Protein AF-A0A2E3PWM9-F1 (afdb_monomer_lite)

Secondary structure (DSSP, 8-state):
--HHHHHHHH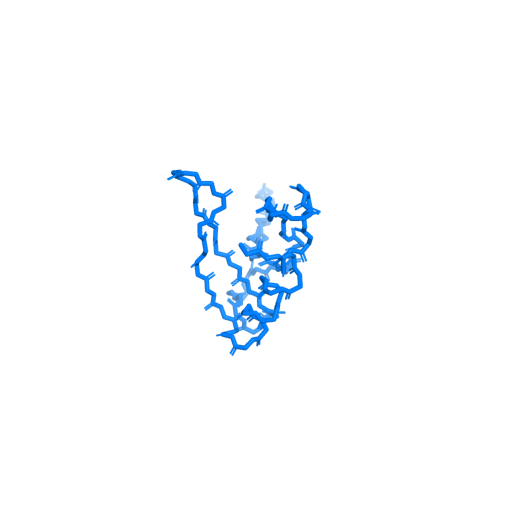HHHSEEEEE-SSS-EEEEESSGGGS-TTEEEEEEEE--SS-TTEEEEEEEEE------

Radius of gyration: 13.03 Å; chains: 1; bounding box: 43×21×28 Å

Foldseek 3Di:
DDLVVLQVVQLVVQWDWDDQDPPDIDIAGADDVPEDPQWDWDFDFGCDPHRRTRSSHTDTHGDDDDDD

pLDDT: mean 95.31, std 6.7, range [65.06, 98.75]

Structure (mmCIF, N/CA/C/O backbone):
data_AF-A0A2E3PWM9-F1
#
_entry.id   AF-A0A2E3PWM9-F1
#
loop_
_atom_site.group_PDB
_atom_site.id
_atom_site.type_symbol
_atom_site.label_atom_id
_atom_site.label_alt_id
_atom_site.label_comp_id
_atom_site.label_asym_id
_atom_site.label_entity_id
_atom_site.label_seq_id
_atom_site.pdbx_PDB_ins_code
_atom_site.Cartn_x
_atom_site.Cartn_y
_atom_site.Cartn_z
_atom_site.occupancy
_atom_site.B_iso_or_equiv
_atom_site.auth_seq_id
_atom_site.auth_comp_id
_atom_site.auth_asym_id
_atom_site.auth_atom_id
_atom_site.pdbx_PDB_model_num
ATOM 1 N N . MET A 1 1 ? -11.560 2.810 6.678 1.00 93.25 1 MET A N 1
ATOM 2 C CA . MET A 1 1 ? -11.411 1.661 5.762 1.00 93.25 1 MET A CA 1
ATOM 3 C C . MET A 1 1 ? -10.765 0.523 6.535 1.00 93.25 1 MET A C 1
ATOM 5 O O . MET A 1 1 ? -9.875 0.817 7.330 1.00 93.25 1 MET A O 1
ATOM 9 N N . THR A 1 2 ? -11.243 -0.712 6.379 1.00 98.06 2 THR A N 1
ATOM 10 C CA . THR A 1 2 ? -10.587 -1.902 6.955 1.00 98.06 2 THR A CA 1
ATOM 11 C C . THR A 1 2 ? -9.406 -2.354 6.099 1.00 98.06 2 THR A C 1
ATOM 13 O O . THR A 1 2 ? -9.303 -1.962 4.933 1.00 98.06 2 THR A O 1
ATOM 16 N N . CYS A 1 3 ? -8.528 -3.188 6.650 1.00 98.31 3 CYS A N 1
ATOM 17 C CA . CYS A 1 3 ? -7.369 -3.716 5.937 1.00 98.31 3 CYS A CA 1
ATOM 18 C C . CYS A 1 3 ? -7.766 -4.465 4.655 1.00 98.31 3 CYS A C 1
ATOM 20 O O . CYS A 1 3 ? -7.253 -4.164 3.576 1.00 98.31 3 CYS A O 1
ATOM 22 N N . ALA A 1 4 ? -8.768 -5.344 4.738 1.00 98.56 4 ALA A N 1
ATOM 23 C CA . ALA A 1 4 ? -9.290 -6.068 3.577 1.00 98.56 4 ALA A CA 1
ATOM 24 C C . ALA A 1 4 ? -9.885 -5.129 2.509 1.00 98.56 4 ALA A C 1
ATOM 26 O O . ALA A 1 4 ? -9.622 -5.290 1.319 1.00 98.56 4 ALA A O 1
ATOM 27 N N . GLN A 1 5 ? -10.632 -4.096 2.922 1.00 98.38 5 GLN A N 1
ATOM 28 C CA . GLN A 1 5 ? -11.184 -3.106 1.989 1.00 98.38 5 GLN A CA 1
ATOM 29 C C . GLN A 1 5 ? -10.086 -2.333 1.250 1.00 98.38 5 GLN A C 1
ATOM 31 O O . GLN A 1 5 ? -10.227 -2.066 0.058 1.00 98.38 5 GLN A O 1
ATOM 36 N N . ALA A 1 6 ? -8.999 -1.977 1.942 1.00 98.38 6 ALA A N 1
ATOM 37 C CA . ALA A 1 6 ? -7.867 -1.293 1.328 1.00 98.38 6 ALA A CA 1
ATOM 38 C C . ALA A 1 6 ? -7.185 -2.184 0.281 1.00 98.38 6 ALA A C 1
ATOM 40 O O . ALA A 1 6 ? -6.966 -1.747 -0.849 1.00 98.38 6 ALA A O 1
ATOM 41 N N . GLN A 1 7 ? -6.928 -3.448 0.623 1.00 98.62 7 GLN A N 1
ATOM 42 C CA . GLN A 1 7 ? -6.345 -4.430 -0.294 1.00 98.62 7 GLN A CA 1
ATOM 43 C C . GLN A 1 7 ? -7.206 -4.623 -1.548 1.00 98.62 7 GLN A C 1
ATOM 45 O O . GLN A 1 7 ? -6.697 -4.570 -2.669 1.00 98.62 7 GLN A O 1
ATOM 50 N N . ASP A 1 8 ? -8.514 -4.807 -1.376 1.00 98.56 8 ASP A N 1
ATOM 51 C CA . ASP A 1 8 ? -9.436 -5.006 -2.494 1.00 98.56 8 ASP A CA 1
ATOM 52 C C . ASP A 1 8 ? -9.545 -3.768 -3.386 1.00 98.56 8 ASP A C 1
ATOM 54 O O . ASP A 1 8 ? -9.607 -3.893 -4.612 1.00 98.56 8 ASP A O 1
ATOM 58 N N . LEU A 1 9 ? -9.515 -2.570 -2.800 1.00 98.38 9 LEU A N 1
ATOM 59 C CA . LEU A 1 9 ? -9.528 -1.326 -3.560 1.00 98.38 9 LEU A CA 1
ATOM 60 C C . LEU A 1 9 ? -8.279 -1.189 -4.440 1.00 98.38 9 LEU A C 1
ATOM 62 O O . LEU A 1 9 ? -8.403 -0.841 -5.618 1.00 98.38 9 LEU A O 1
ATOM 66 N N . VAL A 1 10 ? -7.090 -1.500 -3.910 1.00 98.44 10 VAL A N 1
ATOM 67 C CA . VAL A 1 10 ? -5.855 -1.481 -4.710 1.00 98.44 10 VAL A CA 1
ATOM 68 C C . VAL A 1 10 ? -5.900 -2.550 -5.799 1.00 98.44 10 VAL A C 1
ATOM 70 O O . VAL A 1 10 ? -5.607 -2.237 -6.949 1.00 98.44 10 VAL A O 1
ATOM 73 N N . LYS A 1 11 ? -6.329 -3.781 -5.487 1.00 98.44 11 LYS A N 1
ATOM 74 C CA . LYS A 1 11 ? -6.449 -4.867 -6.479 1.00 98.44 11 LYS A CA 1
ATOM 75 C C . LYS A 1 11 ? -7.355 -4.492 -7.654 1.00 98.44 11 LYS A C 1
ATOM 77 O O . LYS A 1 11 ? -7.015 -4.786 -8.795 1.00 98.44 11 LYS A O 1
ATOM 82 N N . ARG A 1 12 ? -8.487 -3.831 -7.389 1.00 98.31 12 ARG A N 1
ATOM 83 C CA . ARG A 1 12 ? -9.438 -3.393 -8.429 1.00 98.31 12 ARG A CA 1
ATOM 84 C C . ARG A 1 12 ? -8.923 -2.209 -9.243 1.00 98.31 12 ARG A C 1
ATOM 86 O O . ARG A 1 12 ? -9.164 -2.150 -10.442 1.00 98.31 12 ARG A O 1
ATOM 93 N N . SER A 1 13 ? -8.226 -1.277 -8.596 1.00 98.44 13 SER A N 1
ATOM 94 C CA . SER A 1 13 ? -7.734 -0.050 -9.240 1.00 98.44 13 SER A CA 1
ATOM 95 C C . SER A 1 13 ? -6.415 -0.262 -9.985 1.00 98.44 13 SER A C 1
ATOM 97 O O . SER A 1 13 ? -6.082 0.482 -10.904 1.00 98.44 13 SER A O 1
ATOM 99 N N . GLY A 1 14 ? -5.624 -1.251 -9.570 1.00 98.50 14 GLY A N 1
ATOM 100 C CA . GLY A 1 14 ? -4.296 -1.512 -10.102 1.00 98.50 14 GLY A CA 1
ATOM 101 C C . GLY A 1 14 ? -3.220 -0.589 -9.534 1.00 98.50 14 GLY A C 1
ATOM 102 O O . GLY A 1 14 ? -2.264 -1.062 -8.929 1.00 98.50 14 GLY A O 1
ATOM 103 N N . ALA A 1 15 ? -3.384 0.725 -9.679 1.00 98.25 15 ALA A N 1
ATOM 104 C CA . ALA A 1 15 ? -2.538 1.734 -9.046 1.00 98.25 15 ALA A CA 1
ATOM 105 C C . ALA A 1 15 ? -3.393 2.894 -8.525 1.00 98.25 15 ALA A C 1
ATOM 107 O O . ALA A 1 15 ? -4.191 3.456 -9.270 1.00 98.25 15 ALA A O 1
ATOM 108 N N . ILE A 1 16 ? -3.227 3.261 -7.255 1.00 98.56 16 ILE A N 1
ATOM 109 C CA . ILE A 1 16 ? -4.066 4.271 -6.596 1.00 98.56 16 ILE A CA 1
ATOM 110 C C . ILE A 1 16 ? -3.287 5.020 -5.513 1.00 98.56 16 ILE A C 1
ATOM 112 O O . ILE A 1 16 ? -2.370 4.474 -4.903 1.00 98.56 16 ILE A O 1
ATOM 116 N N . VAL A 1 17 ? -3.650 6.279 -5.267 1.00 98.12 17 VAL A N 1
ATOM 117 C CA . VAL A 1 17 ? -3.174 7.052 -4.113 1.00 98.12 17 VAL A CA 1
ATOM 118 C C . VAL A 1 17 ? -4.253 7.028 -3.039 1.00 98.12 17 VAL A C 1
ATOM 120 O O . VAL A 1 17 ? -5.401 7.370 -3.313 1.00 98.12 17 VAL A O 1
ATOM 123 N N . LEU A 1 18 ? -3.885 6.628 -1.823 1.00 96.94 18 LEU A N 1
ATOM 124 C CA . LEU A 1 18 ? -4.782 6.609 -0.667 1.00 96.94 18 LEU A CA 1
ATOM 125 C C . LEU A 1 18 ? -4.220 7.486 0.451 1.00 96.94 18 LEU A C 1
ATOM 127 O O . LEU A 1 18 ? -3.003 7.583 0.622 1.00 96.94 18 LEU A O 1
ATOM 131 N N . SER A 1 19 ? -5.117 8.088 1.235 1.00 95.50 19 SER A N 1
ATOM 132 C CA . SER A 1 19 ? -4.758 8.713 2.511 1.00 95.50 19 SER A CA 1
ATOM 133 C C . SER A 1 19 ? -4.325 7.625 3.491 1.00 95.50 19 SER A C 1
ATOM 135 O O . SER A 1 19 ? -5.047 6.650 3.692 1.00 95.50 19 SER A O 1
ATOM 137 N N . THR A 1 20 ? -3.164 7.797 4.109 1.00 95.12 20 THR A N 1
ATOM 138 C CA . THR A 1 20 ? -2.605 6.906 5.141 1.00 95.12 20 THR A CA 1
ATOM 139 C C . THR A 1 20 ? -2.586 7.558 6.525 1.00 95.12 20 THR A C 1
ATOM 141 O O . THR A 1 20 ? -2.123 6.963 7.491 1.00 95.12 20 THR A O 1
ATOM 144 N N . GLY A 1 21 ? -3.108 8.780 6.627 1.00 91.69 21 GLY A N 1
ATOM 145 C CA . GLY A 1 21 ? -3.231 9.571 7.846 1.00 91.69 21 GLY A CA 1
ATOM 146 C C . GLY A 1 21 ? -3.965 10.878 7.552 1.00 91.69 21 GLY A C 1
ATOM 147 O O . GLY A 1 21 ? -4.463 11.066 6.443 1.00 91.69 21 GLY A O 1
ATOM 148 N N . GLN A 1 22 ? -4.024 11.785 8.530 1.00 92.19 22 GLN A N 1
ATOM 149 C CA . GLN A 1 22 ? -4.70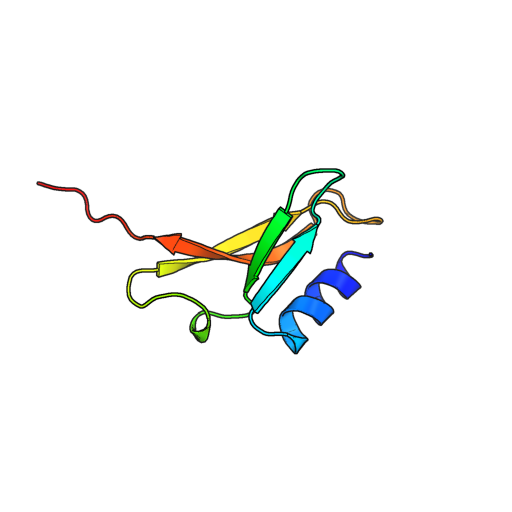2 13.082 8.378 1.00 92.19 22 GLN A CA 1
ATOM 150 C C . GLN A 1 22 ? -4.084 13.946 7.265 1.00 92.19 22 GLN A C 1
ATOM 152 O O . GLN A 1 22 ? -4.796 14.675 6.583 1.00 92.19 22 GLN A O 1
ATOM 157 N N . TYR A 1 23 ? -2.766 13.836 7.072 1.00 95.38 23 TYR A N 1
ATOM 158 C CA . TYR A 1 23 ? -2.005 14.644 6.113 1.00 95.38 23 TYR A CA 1
ATOM 159 C C . TYR A 1 23 ? -1.024 13.824 5.268 1.00 95.38 23 TYR A C 1
ATOM 161 O O . TYR A 1 23 ? -0.219 14.389 4.531 1.00 95.38 23 TYR A O 1
ATOM 169 N N . THR A 1 24 ? -1.054 12.496 5.386 1.00 95.12 24 THR A N 1
ATOM 170 C CA . THR A 1 24 ? -0.136 11.607 4.672 1.00 95.12 24 THR A CA 1
ATOM 171 C C . THR A 1 24 ? -0.884 10.809 3.628 1.00 95.12 24 THR A C 1
ATOM 173 O O . THR A 1 24 ? -1.992 10.324 3.857 1.00 95.12 24 THR A O 1
ATOM 176 N N . TYR A 1 25 ? -0.237 10.647 2.482 1.00 96.25 25 TYR A N 1
ATOM 177 C CA . TYR A 1 25 ? -0.748 9.889 1.355 1.00 96.25 25 TYR A CA 1
ATOM 178 C C . TYR A 1 25 ? 0.334 8.938 0.883 1.00 96.25 25 TYR A C 1
ATOM 180 O O . TYR A 1 25 ? 1.532 9.200 1.022 1.00 96.25 25 TYR A O 1
ATOM 188 N N . SER A 1 26 ? -0.074 7.818 0.312 1.00 97.19 26 SER A N 1
ATOM 189 C CA . SER A 1 26 ? 0.857 6.874 -0.289 1.00 97.19 26 SER A CA 1
ATOM 190 C C . SER A 1 26 ? 0.259 6.311 -1.564 1.00 97.19 26 SER A C 1
ATOM 192 O O . SER A 1 26 ? -0.952 6.097 -1.664 1.00 97.19 26 SER A O 1
ATOM 194 N N . ARG A 1 27 ? 1.119 6.103 -2.562 1.00 97.94 27 ARG A N 1
ATOM 195 C CA . ARG A 1 27 ? 0.750 5.403 -3.788 1.00 97.94 27 ARG A CA 1
ATOM 196 C C . ARG A 1 27 ? 0.936 3.908 -3.571 1.00 97.94 27 ARG A C 1
ATOM 198 O O . ARG A 1 27 ? 2.032 3.467 -3.237 1.00 97.94 27 ARG A O 1
ATOM 205 N N . PHE A 1 28 ? -0.117 3.155 -3.837 1.00 98.56 28 PHE A N 1
ATOM 206 C CA . PHE A 1 28 ? -0.144 1.704 -3.777 1.00 98.56 28 PHE A CA 1
ATOM 207 C C . PHE A 1 28 ? -0.314 1.130 -5.180 1.00 98.56 28 PHE A C 1
ATOM 209 O O . PHE A 1 28 ? -1.064 1.673 -5.996 1.00 98.56 28 PHE A O 1
ATOM 216 N N . VAL A 1 29 ? 0.369 0.023 -5.453 1.00 98.75 29 VAL A N 1
ATOM 217 C CA . VAL A 1 29 ? 0.226 -0.745 -6.690 1.00 98.75 29 VAL A CA 1
ATOM 218 C C . VAL A 1 29 ? -0.104 -2.199 -6.389 1.00 98.75 29 VAL A C 1
ATOM 220 O O . VAL A 1 29 ? 0.396 -2.768 -5.420 1.00 98.75 29 VAL A O 1
ATOM 223 N N . ALA A 1 30 ? -0.939 -2.798 -7.231 1.00 98.50 30 ALA A N 1
ATOM 224 C CA . ALA A 1 30 ? -1.366 -4.185 -7.115 1.00 98.50 30 ALA A CA 1
ATOM 225 C C . ALA A 1 30 ? -0.283 -5.164 -7.588 1.00 98.50 30 ALA A C 1
ATOM 227 O O . ALA A 1 30 ? -0.151 -6.245 -7.023 1.00 98.50 30 ALA A O 1
ATOM 228 N N . ASP A 1 31 ? 0.491 -4.792 -8.612 1.00 97.94 31 ASP A N 1
ATOM 229 C CA . ASP A 1 31 ? 1.488 -5.668 -9.225 1.00 97.94 31 ASP A CA 1
ATOM 230 C C . ASP A 1 31 ? 2.571 -4.902 -10.018 1.00 97.94 31 ASP A C 1
ATOM 232 O O . ASP A 1 31 ? 2.527 -3.678 -10.179 1.00 97.94 31 ASP A O 1
ATOM 236 N N . ARG A 1 32 ? 3.572 -5.644 -10.516 1.00 97.25 32 ARG A N 1
ATOM 237 C CA . ARG A 1 32 ? 4.801 -5.122 -11.134 1.00 97.25 32 ARG A CA 1
ATOM 238 C C . ARG A 1 32 ? 4.541 -4.342 -12.423 1.00 97.25 32 ARG A C 1
ATOM 240 O O . ARG A 1 32 ? 5.367 -3.490 -12.761 1.00 97.25 32 ARG A O 1
ATOM 247 N N . ARG A 1 33 ? 3.430 -4.584 -13.128 1.00 97.38 33 ARG A N 1
ATOM 248 C CA . ARG A 1 33 ? 3.086 -3.874 -14.374 1.00 97.38 33 ARG A CA 1
ATOM 249 C C . ARG A 1 33 ? 2.804 -2.388 -14.150 1.00 97.38 33 ARG A C 1
ATOM 251 O O . ARG A 1 33 ? 2.874 -1.611 -15.092 1.00 97.38 33 ARG A O 1
ATOM 258 N N . TYR A 1 34 ? 2.532 -1.993 -12.905 1.00 98.12 34 TYR A N 1
ATOM 259 C CA . TYR A 1 34 ? 2.306 -0.603 -12.498 1.00 98.12 34 TYR A CA 1
ATOM 260 C C . TYR A 1 34 ? 3.570 0.118 -12.002 1.00 98.12 34 TYR A C 1
ATOM 262 O O . TYR A 1 34 ? 3.479 1.269 -11.550 1.00 98.12 34 TYR A O 1
ATOM 270 N N . CYS A 1 35 ? 4.725 -0.550 -12.063 1.00 97.50 35 CYS A N 1
ATOM 271 C CA . CYS A 1 35 ? 6.034 0.019 -11.761 1.00 97.50 35 CYS A CA 1
ATOM 272 C C . CYS A 1 35 ? 6.835 0.294 -13.033 1.00 9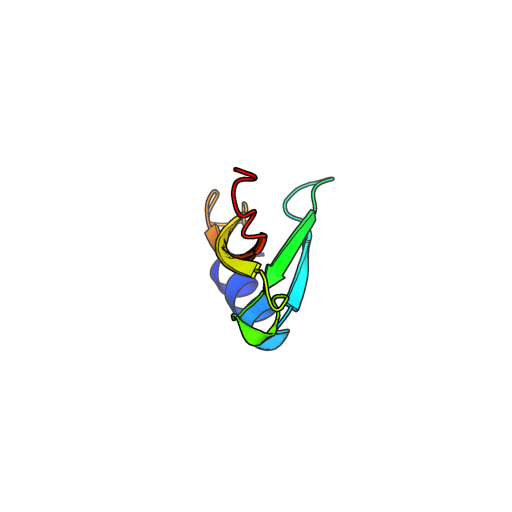7.50 35 CYS A C 1
ATOM 274 O O . CYS A 1 35 ? 6.706 -0.408 -14.039 1.00 97.50 35 CYS A O 1
ATOM 276 N N . GLY A 1 36 ? 7.723 1.283 -12.964 1.00 95.88 36 GLY A N 1
ATOM 277 C CA . GLY A 1 36 ? 8.644 1.620 -14.040 1.00 95.88 36 GLY A CA 1
ATOM 278 C C . GLY A 1 36 ? 9.619 0.487 -14.364 1.00 95.88 36 GLY A C 1
ATOM 279 O O . GLY A 1 36 ? 9.783 -0.475 -13.613 1.00 95.88 36 GLY A O 1
ATOM 280 N N . HIS A 1 37 ? 10.299 0.580 -15.507 1.00 92.69 37 HIS A N 1
ATOM 281 C CA . HIS A 1 37 ? 11.208 -0.474 -15.974 1.00 92.69 37 HIS A CA 1
ATOM 282 C C . HIS A 1 37 ? 12.348 -0.771 -14.977 1.00 92.69 37 HIS A C 1
ATOM 284 O O . HI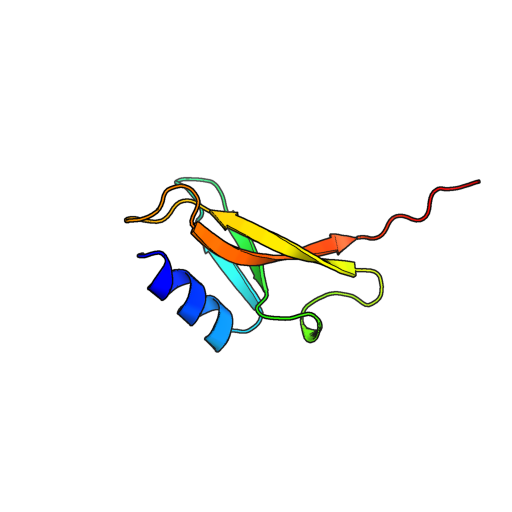S A 1 37 ? 12.659 -1.931 -14.730 1.00 92.69 37 HIS A O 1
ATOM 290 N N . TYR A 1 38 ? 12.889 0.257 -14.319 1.00 93.44 38 TYR A N 1
ATOM 291 C CA . TYR A 1 38 ? 13.990 0.143 -13.349 1.00 93.44 38 TYR A CA 1
ATOM 292 C C . TYR A 1 38 ? 13.532 0.112 -11.881 1.00 93.44 38 TYR A C 1
ATOM 294 O O . TYR A 1 38 ? 14.274 0.504 -10.978 1.00 93.44 38 TYR A O 1
ATOM 302 N N . GLU A 1 39 ? 12.296 -0.320 -11.644 1.00 96.38 39 GLU A N 1
ATOM 303 C CA . GLU A 1 39 ? 11.711 -0.419 -10.310 1.00 96.38 39 GLU A CA 1
ATOM 304 C C . GLU A 1 39 ? 11.349 -1.864 -9.959 1.00 96.38 39 GLU A C 1
ATOM 306 O O . GLU A 1 39 ? 11.116 -2.706 -10.832 1.00 96.38 39 GLU A O 1
ATOM 311 N N . ILE A 1 40 ? 11.291 -2.147 -8.663 1.00 96.44 40 ILE A N 1
A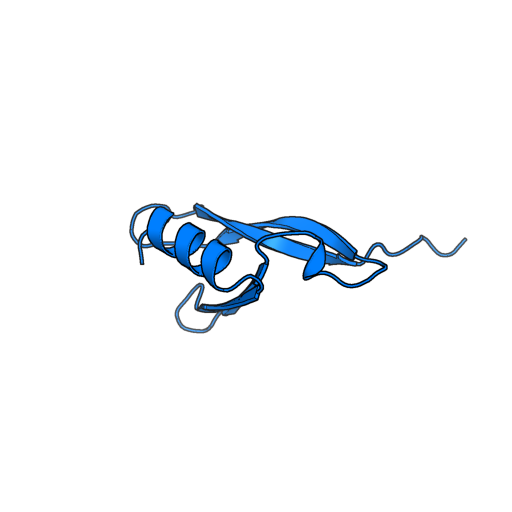TOM 312 C CA . ILE A 1 40 ? 10.869 -3.434 -8.107 1.00 96.44 40 ILE A CA 1
ATOM 313 C C . ILE A 1 40 ? 9.715 -3.236 -7.126 1.00 96.44 40 ILE A C 1
ATOM 315 O O . ILE A 1 40 ? 9.550 -2.158 -6.557 1.00 96.44 40 ILE A O 1
ATOM 319 N N . LEU A 1 41 ? 8.911 -4.284 -6.936 1.00 97.69 41 LEU A N 1
ATOM 320 C CA . LEU A 1 41 ? 7.850 -4.272 -5.935 1.00 97.69 41 LEU A CA 1
ATOM 321 C C . LEU A 1 41 ? 8.438 -4.427 -4.537 1.00 97.69 41 LEU A C 1
ATOM 323 O O . LEU A 1 41 ? 9.236 -5.333 -4.279 1.00 97.69 41 LEU A O 1
ATOM 327 N N . ARG A 1 42 ? 7.959 -3.595 -3.621 1.00 98.12 42 ARG A N 1
ATOM 328 C CA . ARG A 1 42 ? 8.200 -3.727 -2.188 1.00 98.12 42 ARG A CA 1
ATOM 329 C C . ARG A 1 42 ? 6.882 -3.675 -1.430 1.00 98.12 42 ARG A C 1
ATOM 331 O O . ARG A 1 42 ? 6.021 -2.886 -1.812 1.00 98.12 42 ARG A O 1
ATOM 338 N N . PRO A 1 43 ? 6.685 -4.502 -0.390 1.00 97.88 43 PRO A N 1
ATOM 339 C CA . PRO A 1 43 ? 5.478 -4.441 0.426 1.00 97.88 43 PRO A CA 1
ATOM 340 C C . PRO A 1 43 ? 5.273 -3.040 1.006 1.00 97.88 43 PRO A C 1
ATOM 342 O O . PRO A 1 43 ? 6.214 -2.433 1.513 1.00 97.88 43 PRO A O 1
ATOM 345 N N . SER A 1 44 ? 4.047 -2.533 0.933 1.00 98.00 44 SER A N 1
ATOM 346 C CA . SER A 1 44 ? 3.667 -1.240 1.490 1.00 98.00 44 SER A CA 1
ATOM 347 C C . SER A 1 44 ? 2.638 -1.432 2.594 1.00 98.00 44 SER A C 1
ATOM 349 O O . SER A 1 44 ? 1.622 -2.107 2.402 1.00 98.00 44 SER A O 1
ATOM 351 N N . TYR A 1 45 ? 2.911 -0.813 3.739 1.00 98.00 45 TYR A N 1
ATOM 352 C CA . TYR A 1 45 ? 2.080 -0.902 4.930 1.00 98.00 45 TYR A CA 1
ATOM 353 C C . TYR A 1 45 ? 1.493 0.459 5.273 1.00 98.00 45 TYR A C 1
ATOM 355 O O . TYR A 1 45 ? 2.168 1.481 5.151 1.00 98.00 45 TYR A O 1
ATOM 363 N N . ALA A 1 46 ? 0.247 0.465 5.733 1.00 97.62 46 ALA A N 1
ATOM 364 C CA . ALA A 1 46 ? -0.403 1.668 6.233 1.00 97.62 46 ALA A CA 1
ATOM 365 C C . ALA A 1 46 ? -1.408 1.339 7.342 1.00 97.62 46 ALA A C 1
ATOM 367 O O . ALA A 1 46 ? -1.935 0.220 7.387 1.00 97.62 46 ALA A O 1
ATOM 368 N N . PRO A 1 47 ? -1.698 2.301 8.233 1.00 97.62 47 PRO A N 1
ATOM 369 C CA . PRO A 1 47 ? -2.730 2.124 9.234 1.00 97.62 47 PRO A CA 1
ATOM 370 C C . PRO A 1 47 ? -4.113 2.088 8.586 1.00 97.62 47 PRO A C 1
ATOM 372 O O . PRO A 1 47 ? -4.453 2.872 7.700 1.00 97.62 47 PRO A O 1
ATOM 375 N N . THR A 1 48 ? -4.929 1.167 9.074 1.00 97.25 48 THR A N 1
ATOM 376 C CA . THR A 1 48 ? -6.347 1.028 8.740 1.00 97.25 48 THR A CA 1
ATOM 377 C C . THR A 1 48 ? -7.158 0.979 10.030 1.00 97.25 48 THR A C 1
ATOM 379 O O . THR A 1 48 ? -6.596 1.005 11.124 1.00 97.25 48 THR A O 1
ATOM 382 N N . ARG A 1 49 ? -8.490 0.947 9.930 1.00 97.00 49 ARG A N 1
ATOM 383 C CA . ARG A 1 49 ? -9.369 1.011 11.110 1.00 97.00 49 ARG A CA 1
ATOM 384 C C . ARG A 1 49 ? -9.166 -0.166 12.076 1.00 97.00 49 ARG A C 1
ATOM 386 O O . ARG A 1 49 ? -9.360 0.001 13.272 1.00 97.00 49 ARG A O 1
ATOM 393 N N . ASP A 1 50 ? -8.840 -1.335 11.546 1.00 98.25 50 ASP A N 1
ATOM 394 C CA . ASP A 1 50 ? -8.759 -2.620 12.246 1.00 98.25 50 ASP A CA 1
ATOM 395 C C . ASP A 1 50 ? -7.330 -3.177 12.327 1.00 98.25 50 ASP A C 1
ATOM 397 O O . ASP A 1 50 ? -7.069 -4.088 13.106 1.00 98.25 50 ASP A O 1
ATOM 401 N N . THR A 1 51 ? -6.382 -2.653 11.544 1.00 98.19 51 THR A N 1
ATOM 402 C CA . THR A 1 51 ? -4.982 -3.101 11.569 1.00 98.19 51 THR A CA 1
ATOM 403 C C . THR A 1 51 ? -4.030 -1.919 11.402 1.00 98.19 51 THR A C 1
ATOM 405 O O . THR A 1 51 ? -3.993 -1.278 10.349 1.00 98.19 51 THR A O 1
ATOM 408 N N . ALA A 1 52 ? -3.229 -1.640 12.436 1.00 96.69 52 ALA A N 1
ATOM 409 C CA . ALA A 1 52 ? -2.287 -0.514 12.457 1.00 96.69 52 ALA A CA 1
ATOM 410 C C . ALA A 1 52 ? -1.129 -0.661 11.449 1.00 96.69 52 ALA A C 1
ATOM 412 O O . ALA A 1 52 ? -0.634 0.334 10.928 1.00 96.69 52 ALA A O 1
ATOM 413 N N . GLN A 1 53 ? -0.720 -1.895 11.147 1.00 97.12 53 GLN A N 1
ATOM 414 C CA . GLN A 1 53 ? 0.287 -2.220 10.132 1.00 97.12 53 GLN A CA 1
ATOM 415 C C . GLN A 1 53 ? -0.316 -3.146 9.069 1.00 97.12 53 GLN A C 1
ATOM 417 O O . GLN A 1 53 ? 0.113 -4.283 8.892 1.00 97.12 53 GLN A O 1
ATOM 422 N N . CYS A 1 54 ? -1.363 -2.683 8.384 1.00 98.19 54 CYS A N 1
ATOM 423 C CA . CYS A 1 54 ? -1.991 -3.468 7.324 1.00 98.19 54 CYS A CA 1
ATOM 424 C C . CYS A 1 54 ? -1.045 -3.587 6.117 1.00 98.19 54 CYS A C 1
ATOM 426 O O . CYS A 1 54 ? -0.588 -2.549 5.630 1.00 98.19 54 CYS A O 1
ATOM 428 N N . PRO A 1 55 ? -0.783 -4.795 5.581 1.00 98.06 55 PRO A N 1
ATOM 429 C CA . PRO A 1 55 ? -0.120 -4.966 4.290 1.00 98.06 55 PRO A CA 1
ATOM 430 C C . PRO A 1 55 ? -1.094 -4.591 3.166 1.00 98.06 55 PRO A C 1
ATOM 432 O O . PRO A 1 55 ? -1.773 -5.451 2.604 1.00 98.06 55 PRO A O 1
ATOM 435 N N . VAL A 1 56 ? -1.217 -3.295 2.875 1.00 98.38 56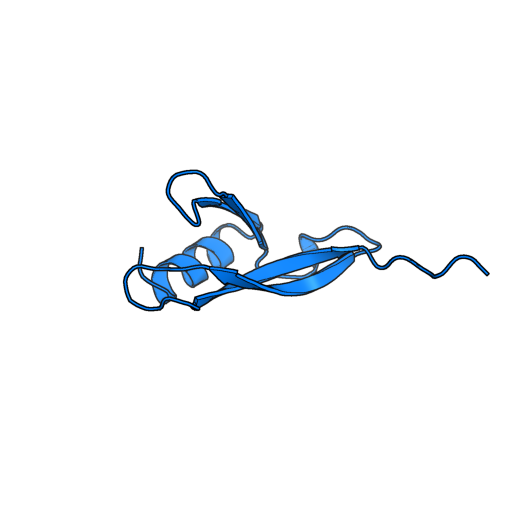 VAL A N 1
ATOM 436 C CA . VAL A 1 56 ? -2.220 -2.775 1.935 1.00 98.38 56 VAL A CA 1
ATOM 437 C C . VAL A 1 56 ? -1.963 -3.284 0.518 1.00 98.38 56 VAL A C 1
ATOM 439 O O . VAL A 1 56 ? -2.889 -3.779 -0.118 1.00 98.38 56 VAL A O 1
ATOM 442 N N . ALA A 1 57 ? -0.726 -3.159 0.025 1.00 98.50 57 ALA A N 1
ATOM 443 C CA . ALA A 1 57 ? -0.288 -3.682 -1.272 1.00 98.50 57 ALA A CA 1
ATOM 444 C C . ALA A 1 57 ? 1.239 -3.512 -1.419 1.00 98.50 57 ALA A C 1
ATOM 446 O O . ALA A 1 57 ? 1.992 -3.845 -0.503 1.00 98.50 57 ALA A O 1
ATOM 447 N N . TYR A 1 58 ? 1.699 -2.958 -2.545 1.00 98.75 58 TYR A N 1
ATOM 448 C CA . TYR A 1 58 ? 3.102 -2.691 -2.832 1.00 98.75 58 TYR A CA 1
ATOM 449 C C . TYR A 1 58 ? 3.358 -1.220 -3.174 1.00 98.75 58 TYR A C 1
ATOM 451 O O . TYR A 1 58 ? 2.447 -0.491 -3.565 1.00 98.75 58 TYR A O 1
ATOM 459 N N . TYR A 1 59 ? 4.619 -0.806 -3.083 1.00 98.31 59 TYR A N 1
ATOM 460 C CA . TYR A 1 59 ? 5.149 0.400 -3.709 1.00 98.31 59 TYR A CA 1
ATOM 461 C C . TYR A 1 59 ? 6.254 0.029 -4.705 1.00 98.31 59 TYR A C 1
ATOM 463 O O . TYR A 1 59 ? 6.816 -1.069 -4.656 1.00 98.31 59 TYR A O 1
ATOM 471 N N . CYS A 1 60 ? 6.540 0.945 -5.629 1.00 98.00 60 CYS A N 1
ATOM 472 C CA . CYS A 1 60 ? 7.613 0.786 -6.603 1.00 98.00 60 CYS A CA 1
ATOM 473 C C . CYS A 1 60 ? 8.882 1.440 -6.059 1.00 98.00 60 CYS A C 1
ATOM 475 O O . CYS A 1 60 ? 8.907 2.642 -5.802 1.00 98.00 60 CYS A O 1
ATOM 477 N N . GLU A 1 61 ? 9.922 0.640 -5.868 1.00 96.88 61 GLU A N 1
ATOM 478 C CA . GLU A 1 61 ? 11.220 1.098 -5.387 1.00 96.88 61 GLU A CA 1
ATOM 479 C C . GLU A 1 61 ? 12.208 1.153 -6.547 1.00 96.88 61 GLU A C 1
ATOM 481 O O . GLU A 1 61 ? 12.380 0.168 -7.269 1.00 96.88 61 GLU A O 1
ATOM 486 N N . ARG A 1 62 ? 12.879 2.294 -6.724 1.00 93.94 62 ARG A N 1
ATOM 487 C CA . ARG A 1 62 ? 13.932 2.428 -7.734 1.00 93.94 62 ARG A CA 1
ATOM 488 C C . ARG A 1 62 ? 15.148 1.604 -7.346 1.00 93.94 62 ARG A C 1
ATOM 490 O O . ARG A 1 62 ? 15.717 1.789 -6.274 1.00 93.94 62 ARG A O 1
ATOM 497 N N . VAL A 1 63 ? 15.614 0.779 -8.277 1.00 87.38 63 VAL A N 1
ATOM 498 C CA . VAL A 1 63 ? 16.897 0.092 -8.136 1.00 87.38 63 VAL A CA 1
ATOM 499 C C . VAL A 1 63 ? 17.997 1.070 -8.540 1.00 87.38 63 VAL A C 1
ATOM 501 O O . VAL A 1 63 ? 18.244 1.298 -9.725 1.00 87.38 63 VAL A O 1
ATOM 504 N N . VAL A 1 64 ? 18.647 1.695 -7.558 1.00 80.94 64 VAL A N 1
ATOM 505 C CA . VAL A 1 64 ? 19.853 2.494 -7.809 1.00 80.94 64 VAL A CA 1
ATOM 506 C C . VAL A 1 64 ? 21.019 1.520 -7.946 1.00 80.94 64 VAL A C 1
ATOM 508 O O . VAL A 1 64 ? 21.381 0.856 -6.977 1.00 80.94 64 VAL A O 1
ATOM 511 N N . ARG A 1 65 ? 21.614 1.402 -9.141 1.00 72.25 65 ARG A N 1
ATOM 512 C CA . ARG A 1 65 ? 22.915 0.726 -9.244 1.00 72.25 65 ARG A CA 1
ATOM 513 C C . ARG A 1 65 ? 23.956 1.598 -8.532 1.00 72.25 65 ARG A C 1
ATOM 515 O O . ARG A 1 65 ? 23.989 2.798 -8.823 1.00 72.25 65 ARG A O 1
ATOM 522 N N . PRO A 1 66 ? 24.792 1.045 -7.637 1.00 72.50 66 PRO A N 1
ATOM 523 C CA . PRO A 1 66 ? 25.908 1.802 -7.090 1.00 72.50 66 PRO A CA 1
ATOM 524 C C . PRO A 1 66 ? 26.792 2.286 -8.246 1.00 72.50 66 PRO A C 1
ATOM 526 O O . PRO A 1 66 ? 27.094 1.522 -9.165 1.00 72.50 66 PRO A O 1
ATOM 529 N N . ARG A 1 67 ? 27.143 3.577 -8.234 1.00 75.12 67 ARG A N 1
ATOM 530 C CA . ARG A 1 67 ? 28.171 4.118 -9.129 1.00 75.12 67 ARG A CA 1
ATOM 531 C C . ARG A 1 67 ? 29.510 3.602 -8.612 1.00 75.12 67 ARG A C 1
ATOM 533 O O . ARG A 1 67 ? 29.849 3.894 -7.469 1.00 75.12 67 ARG A O 1
ATOM 540 N N . ASN A 1 68 ? 30.179 2.793 -9.426 1.00 65.06 68 ASN A N 1
ATOM 541 C CA . ASN A 1 68 ? 31.571 2.405 -9.218 1.00 65.06 68 ASN A CA 1
ATOM 542 C C . ASN A 1 68 ? 32.490 3.551 -9.640 1.00 65.06 68 ASN A C 1
ATOM 544 O O . ASN A 1 68 ? 32.139 4.204 -10.653 1.00 65.06 68 ASN A O 1
#

Sequence (68 aa):
MTCAQAQDLVKRSGAIVLSTGQYTYSRFVADRRYCGHYEILRPSYAPTRDTAQCPVAYYCERVVRPRN